Protein AF-A0A3Q9QXZ0-F1 (afdb_monomer_lite)

InterPro domains:
  IPR013823 Large ribosomal subunit protein bL12, C-terminal [PF00542] (53-80)
  IPR014719 Ribosomal protein bL12, C-terminal/adaptor protein ClpS-like [G3DSA:3.30.1390.10] (46-83)
  IPR014719 Ribosomal protein bL12, C-terminal/adaptor protein ClpS-like [SSF54736] (53-81)

Radius of gyration: 24.68 Å; chains: 1; bounding box: 50×20×69 Å

Secondary structure (DSSP, 8-state):
-HHHHHHHHHHHHHGGG-SSS---SSSSTTTHHHHHHHHHHHHHHHHHHHHHTT-HHHHHHHHHHHH---HHHHHHHHHTT--

Structure (mmCIF, N/CA/C/O backbone):
data_AF-A0A3Q9QXZ0-F1
#
_entry.id   AF-A0A3Q9QXZ0-F1
#
loop_
_atom_site.group_PDB
_atom_site.id
_atom_site.type_symbol
_atom_site.label_atom_id
_atom_site.label_alt_id
_atom_site.label_comp_id
_atom_site.label_asym_id
_atom_site.label_entity_id
_atom_site.label_seq_id
_atom_site.pdbx_PDB_ins_code
_atom_site.Cartn_x
_atom_site.Cartn_y
_atom_site.Cartn_z
_atom_site.occupancy
_atom_site.B_iso_or_equiv
_atom_site.auth_seq_id
_atom_site.auth_comp_id
_atom_site.auth_asym_id
_atom_site.auth_atom_id
_atom_site.pdbx_PDB_model_num
ATOM 1 N N . MET A 1 1 ? 36.954 3.174 -55.517 1.00 60.94 1 MET A N 1
ATOM 2 C CA . MET A 1 1 ? 37.672 2.336 -54.528 1.00 60.94 1 MET A CA 1
ATOM 3 C C . MET A 1 1 ? 37.766 3.006 -53.156 1.00 60.94 1 MET A C 1
ATOM 5 O O . MET A 1 1 ? 37.206 2.456 -52.222 1.00 60.94 1 MET A O 1
ATOM 9 N N . ALA A 1 2 ? 38.344 4.209 -53.018 1.00 55.50 2 ALA A N 1
ATOM 10 C CA . ALA A 1 2 ? 38.450 4.901 -51.718 1.00 55.50 2 ALA A CA 1
ATOM 11 C C . ALA A 1 2 ? 37.095 5.194 -51.028 1.00 55.50 2 ALA A C 1
ATOM 13 O O . ALA A 1 2 ? 36.967 5.017 -49.823 1.00 55.50 2 ALA A O 1
ATOM 14 N N . ILE A 1 3 ? 36.053 5.546 -51.794 1.00 55.12 3 ILE A N 1
ATOM 15 C CA . ILE A 1 3 ? 34.706 5.834 -51.260 1.00 55.12 3 ILE A CA 1
ATOM 16 C C . ILE A 1 3 ? 34.040 4.577 -50.670 1.00 55.12 3 ILE A C 1
ATOM 18 O O . ILE A 1 3 ? 33.359 4.668 -49.655 1.00 55.12 3 ILE A O 1
ATOM 22 N N . LEU A 1 4 ? 34.288 3.390 -51.243 1.00 55.81 4 LEU A N 1
ATOM 23 C CA . LEU A 1 4 ? 33.760 2.121 -50.723 1.00 55.81 4 LEU A CA 1
ATOM 24 C C . LEU A 1 4 ? 34.421 1.738 -49.395 1.00 55.81 4 LEU A C 1
ATOM 26 O O . LEU A 1 4 ? 33.738 1.250 -48.506 1.00 55.81 4 LEU A O 1
ATOM 30 N N . ILE A 1 5 ? 35.719 2.010 -49.234 1.00 62.16 5 ILE A N 1
ATOM 31 C CA . ILE A 1 5 ? 36.450 1.754 -47.983 1.00 62.16 5 ILE A CA 1
ATOM 32 C C . ILE A 1 5 ? 35.926 2.661 -46.865 1.00 62.16 5 ILE A C 1
ATOM 34 O O . ILE A 1 5 ? 35.718 2.196 -45.748 1.00 62.16 5 ILE A O 1
ATOM 38 N N . VAL A 1 6 ? 35.632 3.929 -47.173 1.00 58.78 6 VAL A N 1
ATOM 39 C CA . VAL A 1 6 ? 35.007 4.856 -46.218 1.00 58.78 6 VAL A CA 1
ATOM 40 C C . VAL A 1 6 ? 33.579 4.417 -45.893 1.00 58.78 6 VAL A C 1
ATOM 42 O O . VAL A 1 6 ? 33.207 4.407 -44.730 1.00 58.78 6 VAL A O 1
ATOM 45 N N . PHE A 1 7 ? 32.793 3.971 -46.875 1.00 62.31 7 PHE A N 1
ATOM 46 C CA . PHE A 1 7 ? 31.420 3.512 -46.645 1.00 62.31 7 PHE A CA 1
ATOM 47 C C . PHE A 1 7 ? 31.357 2.222 -45.811 1.00 62.31 7 PHE A C 1
ATOM 49 O O . PHE A 1 7 ? 30.541 2.112 -44.895 1.00 62.31 7 PHE A O 1
ATOM 56 N N . PHE A 1 8 ? 32.252 1.265 -46.078 1.00 62.78 8 PHE A N 1
ATOM 57 C CA . PHE A 1 8 ? 32.413 0.059 -45.265 1.00 62.78 8 PHE A CA 1
ATOM 58 C C . PHE A 1 8 ? 32.945 0.396 -43.867 1.00 62.78 8 PHE A C 1
ATOM 60 O O . PHE A 1 8 ? 32.416 -0.121 -42.888 1.00 62.78 8 PHE A O 1
ATOM 67 N N . GLY A 1 9 ? 33.913 1.309 -43.749 1.00 58.34 9 GLY A N 1
ATOM 68 C CA . GLY A 1 9 ? 34.439 1.780 -42.464 1.00 58.34 9 GLY A CA 1
ATOM 69 C C . GLY A 1 9 ? 33.387 2.492 -41.606 1.00 58.34 9 GLY A C 1
ATOM 70 O O . GLY A 1 9 ? 33.248 2.191 -40.423 1.00 58.34 9 GLY A O 1
ATOM 71 N N . VAL A 1 10 ? 32.576 3.362 -42.215 1.00 57.62 10 VAL A N 1
ATOM 72 C CA . VAL A 1 10 ? 31.445 4.053 -41.571 1.00 57.62 10 VAL A CA 1
ATOM 73 C C . VAL A 1 10 ? 30.336 3.060 -41.195 1.00 57.62 10 VAL A C 1
ATOM 75 O O . VAL A 1 10 ? 29.760 3.157 -40.112 1.00 57.62 10 VAL A O 1
ATOM 78 N N . SER A 1 11 ? 30.086 2.040 -42.023 1.00 55.25 11 SER A N 1
ATOM 79 C CA . SER A 1 11 ? 29.113 0.976 -41.723 1.00 55.25 11 SER A CA 1
ATOM 80 C C . SER A 1 11 ? 29.552 0.057 -40.577 1.00 55.25 11 SER A C 1
ATOM 82 O O . SER A 1 11 ? 28.701 -0.447 -39.844 1.00 55.25 11 SER A O 1
ATOM 84 N N . ILE A 1 12 ? 30.860 -0.166 -40.394 1.00 57.75 12 ILE A N 1
ATOM 85 C CA . ILE A 1 12 ? 31.408 -0.934 -39.262 1.00 57.75 12 ILE A CA 1
ATOM 86 C C . ILE A 1 12 ? 31.259 -0.144 -37.949 1.00 57.75 12 ILE A C 1
ATOM 88 O O . ILE A 1 12 ? 30.990 -0.743 -36.910 1.00 57.75 12 ILE A O 1
ATOM 92 N N . LEU A 1 13 ? 31.336 1.191 -37.991 1.00 53.53 13 LEU A N 1
ATOM 93 C CA . LEU A 1 13 ? 31.237 2.041 -36.799 1.00 53.53 13 LEU A CA 1
ATOM 94 C C . LEU A 1 13 ? 29.808 2.111 -36.227 1.00 53.53 13 LEU A C 1
ATOM 96 O O . LEU A 1 13 ? 29.624 1.983 -35.018 1.00 53.53 13 LEU A O 1
ATOM 100 N N . ASN A 1 14 ? 28.779 2.198 -37.081 1.00 54.53 14 ASN A N 1
ATOM 101 C CA . ASN A 1 14 ? 27.372 2.180 -36.639 1.00 54.53 14 ASN A CA 1
ATOM 102 C C . ASN A 1 14 ? 26.945 0.841 -36.008 1.00 54.53 14 ASN A C 1
ATOM 104 O O . ASN A 1 14 ? 26.003 0.797 -35.213 1.00 54.53 14 ASN A O 1
ATOM 108 N N . LYS A 1 15 ? 27.636 -0.260 -36.335 1.00 50.81 15 LYS A N 1
ATOM 109 C CA . LYS A 1 15 ? 27.360 -1.583 -35.754 1.00 50.81 15 LYS A CA 1
ATOM 110 C C . LYS A 1 15 ? 27.867 -1.732 -34.316 1.00 50.81 15 LYS A C 1
ATOM 112 O O . LYS A 1 15 ? 27.389 -2.621 -33.620 1.00 50.81 15 LYS A O 1
ATOM 117 N N . LEU A 1 16 ? 28.754 -0.852 -33.836 1.00 50.38 16 LEU A N 1
ATOM 118 C CA . LEU A 1 16 ? 29.293 -0.914 -32.468 1.00 50.38 16 LEU A CA 1
ATOM 119 C C . LEU A 1 16 ? 28.331 -0.390 -31.389 1.00 50.38 16 LEU A C 1
ATOM 121 O O . LEU A 1 16 ? 28.497 -0.739 -30.227 1.00 50.38 16 LEU A O 1
ATOM 125 N N . ASN A 1 17 ? 27.290 0.367 -31.755 1.00 54.66 17 ASN A N 1
ATOM 126 C CA . ASN A 1 17 ? 26.219 0.770 -30.829 1.00 54.66 17 ASN A CA 1
ATOM 127 C C . ASN A 1 17 ? 24.970 -0.133 -30.928 1.00 54.66 17 ASN A C 1
ATOM 129 O O . ASN A 1 17 ? 23.946 0.132 -30.307 1.00 54.66 17 ASN A O 1
ATOM 133 N N . THR A 1 18 ? 25.041 -1.199 -31.736 1.00 54.19 18 THR A N 1
ATOM 134 C CA . THR A 1 18 ? 23.931 -2.129 -32.004 1.00 54.19 18 THR A CA 1
ATOM 135 C C . THR A 1 18 ? 24.377 -3.566 -31.725 1.00 54.19 18 THR A C 1
ATOM 137 O O . THR A 1 18 ? 24.282 -4.447 -32.571 1.00 54.19 18 THR A O 1
ATOM 140 N N . ILE A 1 19 ? 24.912 -3.808 -30.525 1.00 55.38 19 ILE A N 1
ATOM 141 C CA . ILE A 1 19 ? 25.150 -5.163 -29.985 1.00 55.38 19 ILE A CA 1
ATOM 142 C C . I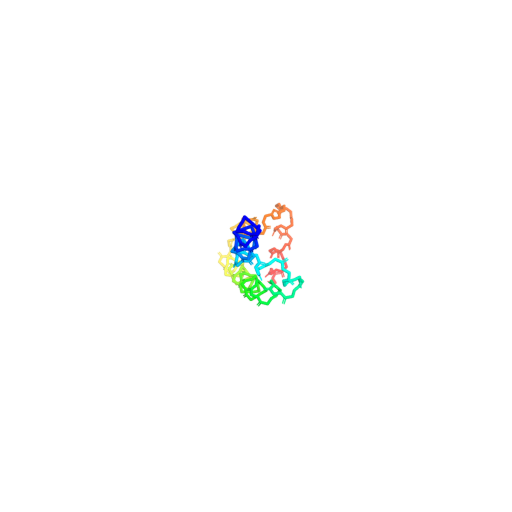LE A 1 19 ? 24.234 -5.447 -28.771 1.00 55.38 19 ILE A C 1
ATOM 144 O O . ILE A 1 19 ? 24.202 -6.556 -28.254 1.00 55.38 19 ILE A O 1
ATOM 148 N N . GLU A 1 20 ? 23.366 -4.508 -28.375 1.00 51.09 20 GLU A N 1
ATOM 149 C CA . GLU A 1 20 ? 22.364 -4.729 -27.312 1.00 51.09 20 GLU A CA 1
ATOM 150 C C . GLU A 1 20 ? 20.962 -5.128 -27.813 1.00 51.09 20 GLU A C 1
ATOM 152 O O . GLU A 1 20 ? 20.026 -5.213 -27.026 1.00 51.09 20 GLU A O 1
ATOM 157 N N . GLN A 1 21 ? 20.770 -5.380 -29.111 1.00 51.75 21 GLN A N 1
ATOM 158 C CA . GLN A 1 21 ? 19.416 -5.495 -29.691 1.00 51.75 21 GLN A CA 1
ATOM 159 C C . GLN A 1 21 ? 19.063 -6.884 -30.247 1.00 51.75 21 GLN A C 1
ATOM 161 O O . GLN A 1 21 ? 18.001 -7.048 -30.838 1.00 51.75 21 GLN A O 1
ATOM 166 N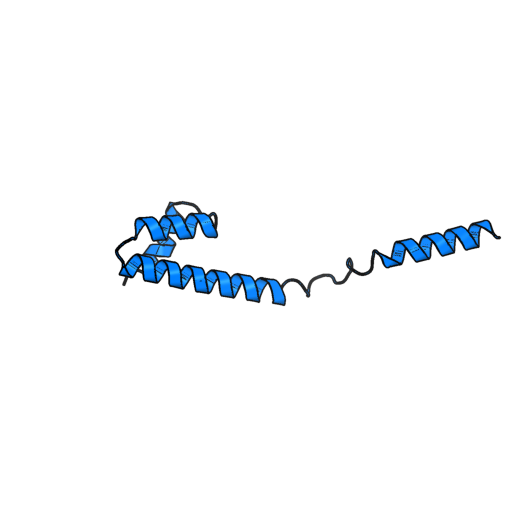 N . GLN A 1 22 ? 19.910 -7.901 -30.034 1.00 48.66 22 GLN A N 1
ATOM 167 C CA . GLN A 1 22 ? 19.591 -9.305 -30.359 1.00 48.66 22 GLN A CA 1
ATOM 168 C C . GLN A 1 22 ? 20.042 -10.314 -29.290 1.00 48.66 22 GLN A C 1
ATOM 170 O O . GLN A 1 22 ? 20.137 -11.510 -29.554 1.00 48.66 22 GLN A O 1
ATOM 175 N N . LEU A 1 23 ? 20.198 -9.874 -28.036 1.00 53.22 23 LEU A N 1
ATOM 176 C CA . LEU A 1 23 ? 19.902 -10.759 -26.902 1.00 53.22 23 LEU A CA 1
ATOM 177 C C . LEU A 1 23 ? 18.388 -10.758 -26.668 1.00 53.22 23 LEU A C 1
ATOM 179 O O . LEU A 1 23 ? 17.860 -10.252 -25.680 1.00 53.22 23 LEU A O 1
ATOM 183 N N . THR A 1 24 ? 17.695 -11.316 -27.651 1.00 49.72 24 THR A N 1
ATOM 184 C CA . THR A 1 24 ? 16.288 -11.684 -27.632 1.00 49.72 24 THR A CA 1
ATOM 185 C C . THR A 1 24 ? 15.997 -12.549 -26.393 1.00 49.72 24 THR A C 1
ATOM 187 O O . THR A 1 24 ? 16.649 -13.564 -26.168 1.00 49.72 24 THR A O 1
ATOM 190 N N . GLY A 1 25 ? 15.017 -12.154 -25.575 1.00 51.38 25 GLY A N 1
ATOM 191 C CA . GLY A 1 25 ? 14.209 -13.075 -24.758 1.00 51.38 25 GLY A CA 1
ATOM 192 C C . GLY A 1 25 ? 14.646 -13.439 -23.330 1.00 51.38 25 GLY A C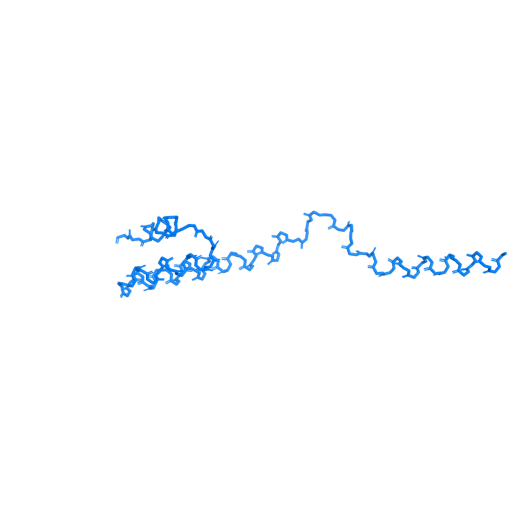 1
ATOM 193 O O . GLY A 1 25 ? 13.770 -13.763 -22.534 1.00 51.38 25 GLY A O 1
ATOM 194 N N . THR A 1 26 ? 15.926 -13.364 -22.945 1.00 49.34 26 THR A N 1
ATOM 195 C CA . THR A 1 26 ? 16.379 -14.120 -21.742 1.00 49.34 26 THR A CA 1
ATOM 196 C C . THR A 1 26 ? 17.257 -13.353 -20.742 1.00 49.34 26 THR A C 1
ATOM 198 O O . THR A 1 26 ? 17.939 -13.967 -19.926 1.00 49.34 26 THR A O 1
ATOM 201 N N . LYS A 1 27 ? 17.251 -12.010 -20.734 1.00 48.31 27 LYS A N 1
ATOM 202 C CA . LYS A 1 27 ? 18.052 -11.227 -19.758 1.00 48.31 27 LYS A CA 1
ATOM 203 C C . LYS A 1 27 ? 17.342 -10.069 -19.046 1.00 48.31 27 LYS A C 1
ATOM 205 O O . LYS A 1 27 ? 17.999 -9.281 -18.377 1.00 48.31 27 LYS A O 1
ATOM 210 N N . LYS A 1 28 ? 16.004 -10.016 -19.108 1.00 44.75 28 LYS A N 1
ATOM 211 C CA . LYS A 1 28 ? 15.167 -9.180 -18.216 1.00 44.75 28 LYS A CA 1
ATOM 212 C C . LYS A 1 28 ? 14.509 -9.964 -17.071 1.00 44.75 28 LYS A C 1
ATOM 214 O O . LYS A 1 28 ? 14.211 -9.400 -16.027 1.00 44.75 28 LYS A O 1
ATOM 219 N N . ILE A 1 29 ? 14.370 -11.284 -17.211 1.00 46.91 29 ILE A N 1
ATOM 220 C CA . ILE A 1 29 ? 13.592 -12.123 -16.280 1.00 46.91 29 ILE A CA 1
ATOM 221 C C . ILE A 1 29 ? 14.312 -12.360 -14.934 1.00 46.91 29 ILE A C 1
ATOM 223 O O . ILE A 1 29 ? 13.660 -12.716 -13.961 1.00 46.91 29 ILE A O 1
ATOM 227 N N . THR A 1 30 ? 15.625 -12.120 -14.823 1.00 45.66 30 THR A N 1
ATOM 228 C CA . THR A 1 30 ? 16.395 -12.485 -13.609 1.00 45.66 30 THR A CA 1
ATOM 229 C C . THR A 1 30 ? 16.762 -11.296 -12.710 1.00 45.66 30 THR A C 1
ATOM 231 O O . THR A 1 30 ? 16.980 -11.486 -11.517 1.00 45.66 30 THR A O 1
ATOM 234 N N . LEU A 1 31 ? 16.793 -10.066 -13.235 1.00 49.84 31 LEU A N 1
ATOM 235 C CA . LEU A 1 31 ? 17.095 -8.863 -12.439 1.00 49.84 31 LEU A CA 1
ATOM 236 C C . LEU A 1 31 ? 15.823 -8.116 -12.014 1.00 49.84 31 LEU A C 1
ATOM 238 O O . LEU A 1 31 ? 15.752 -7.663 -10.874 1.00 49.84 31 LEU A O 1
ATOM 242 N N . GLU A 1 32 ? 14.787 -8.092 -12.859 1.00 45.94 32 GLU A N 1
ATOM 243 C CA . GLU A 1 32 ? 13.493 -7.505 -12.488 1.00 45.94 32 GLU A CA 1
ATOM 244 C C . GLU A 1 32 ? 12.684 -8.419 -11.566 1.00 45.94 32 GLU A C 1
ATOM 246 O O . GLU A 1 32 ? 12.047 -7.917 -10.650 1.00 45.94 32 GLU A O 1
ATOM 251 N N . LYS A 1 33 ? 12.763 -9.756 -11.692 1.00 44.66 33 LYS A N 1
ATOM 252 C CA . LYS A 1 33 ? 12.164 -10.650 -10.680 1.00 44.66 33 LYS A CA 1
ATOM 253 C C . LYS A 1 33 ? 12.762 -10.429 -9.297 1.00 44.66 33 LYS A C 1
ATOM 255 O O . LYS A 1 33 ? 12.012 -10.395 -8.341 1.00 44.66 33 LYS A O 1
ATOM 260 N N . LYS A 1 34 ? 14.076 -10.219 -9.177 1.00 49.81 34 LYS A N 1
ATOM 261 C CA . LYS A 1 34 ? 14.710 -10.002 -7.867 1.00 49.81 34 LYS A CA 1
ATOM 262 C C . LYS A 1 34 ? 14.256 -8.694 -7.208 1.00 49.81 34 LYS A C 1
ATOM 264 O O . LYS A 1 34 ? 14.113 -8.654 -5.992 1.00 49.81 34 LYS A O 1
ATOM 269 N N . GLN A 1 35 ? 14.032 -7.640 -7.996 1.00 47.34 35 GLN A N 1
ATOM 270 C CA . GLN A 1 35 ? 13.496 -6.370 -7.496 1.00 47.34 35 GLN A CA 1
ATOM 271 C C . GLN A 1 35 ? 11.987 -6.430 -7.237 1.00 47.34 35 GLN A C 1
ATOM 273 O O . GLN A 1 35 ? 11.560 -5.963 -6.190 1.00 47.34 35 GLN A O 1
ATOM 278 N N . ASN A 1 36 ? 11.202 -7.054 -8.118 1.00 53.50 36 ASN A N 1
ATOM 279 C CA . ASN A 1 36 ? 9.751 -7.190 -7.955 1.00 53.50 36 ASN A CA 1
ATOM 280 C C . ASN A 1 36 ? 9.383 -8.156 -6.820 1.00 53.50 36 ASN A C 1
ATOM 282 O O . ASN A 1 36 ? 8.474 -7.882 -6.053 1.00 53.50 36 ASN A O 1
ATOM 286 N N . GLU A 1 37 ? 10.121 -9.251 -6.639 1.00 60.09 37 GLU A N 1
ATOM 287 C CA . GLU A 1 37 ? 9.912 -10.201 -5.538 1.00 60.09 37 GLU A CA 1
ATOM 288 C C . GLU A 1 37 ? 10.299 -9.586 -4.182 1.00 60.09 37 GLU A C 1
ATOM 290 O O . GLU A 1 37 ? 9.647 -9.840 -3.166 1.00 60.09 37 GLU A O 1
ATOM 295 N N . PHE A 1 38 ? 11.316 -8.715 -4.174 1.00 65.44 38 PHE A N 1
ATOM 296 C CA . PHE A 1 38 ? 11.683 -7.922 -3.004 1.00 65.44 38 PHE A CA 1
ATOM 297 C C . PHE A 1 38 ? 10.648 -6.824 -2.705 1.00 65.44 38 PHE A C 1
ATOM 299 O O . PHE A 1 38 ? 10.228 -6.711 -1.556 1.00 65.44 38 PHE A O 1
ATOM 306 N N . ASP A 1 39 ? 10.181 -6.068 -3.707 1.00 74.06 39 ASP A N 1
ATOM 307 C CA . ASP A 1 39 ? 9.158 -5.018 -3.532 1.00 74.06 39 ASP A CA 1
ATOM 308 C C . ASP A 1 39 ? 7.803 -5.615 -3.109 1.00 74.06 39 ASP A C 1
ATOM 310 O O . ASP A 1 39 ? 7.167 -5.102 -2.189 1.00 74.06 39 ASP A O 1
ATOM 314 N N . ASP A 1 40 ? 7.419 -6.776 -3.652 1.00 80.88 40 ASP A N 1
ATOM 315 C CA . ASP A 1 40 ? 6.229 -7.523 -3.225 1.00 80.88 40 ASP A CA 1
ATOM 316 C C . ASP A 1 40 ? 6.344 -8.011 -1.773 1.00 80.88 40 ASP A C 1
ATOM 318 O O . ASP A 1 40 ? 5.371 -7.987 -1.013 1.00 80.88 40 ASP A O 1
ATOM 322 N N . SER A 1 41 ? 7.528 -8.483 -1.364 1.00 85.94 41 SER A N 1
ATOM 323 C CA . SER A 1 41 ? 7.772 -8.896 0.020 1.00 85.94 41 SER A CA 1
ATOM 324 C C . SER A 1 41 ? 7.712 -7.712 0.984 1.00 85.94 41 SER A C 1
ATOM 326 O O . SER A 1 41 ? 7.118 -7.834 2.056 1.00 85.94 41 SER A O 1
ATOM 328 N N . LEU A 1 42 ? 8.299 -6.571 0.611 1.00 89.00 42 LEU A N 1
ATOM 329 C CA . LEU A 1 42 ? 8.251 -5.346 1.407 1.00 89.00 42 LEU A CA 1
ATOM 330 C C . LEU A 1 42 ? 6.822 -4.814 1.534 1.00 89.00 42 LEU A C 1
ATOM 332 O O . LEU A 1 42 ? 6.404 -4.458 2.634 1.00 89.00 42 LEU A O 1
ATOM 336 N N . LEU A 1 43 ? 6.054 -4.815 0.441 1.00 90.88 43 LEU A N 1
ATOM 337 C CA . LEU A 1 43 ? 4.654 -4.402 0.453 1.00 90.88 43 LEU A CA 1
ATOM 338 C C . LEU A 1 43 ? 3.812 -5.301 1.367 1.00 90.88 43 LEU A C 1
ATOM 340 O O . LEU A 1 43 ? 2.990 -4.799 2.131 1.00 90.88 43 LEU A O 1
ATOM 344 N N . ARG A 1 44 ? 4.020 -6.624 1.326 1.00 91.75 44 ARG A N 1
ATOM 345 C CA . ARG A 1 44 ? 3.339 -7.567 2.232 1.00 91.75 44 ARG A CA 1
ATOM 346 C C . ARG A 1 44 ? 3.638 -7.279 3.699 1.00 91.75 44 ARG A C 1
ATOM 348 O O . ARG A 1 44 ? 2.717 -7.297 4.512 1.00 91.75 44 ARG A O 1
ATOM 355 N N . GLU A 1 45 ? 4.896 -7.012 4.034 1.00 93.69 45 GLU A N 1
ATOM 356 C CA . GLU A 1 45 ? 5.272 -6.679 5.407 1.00 93.69 45 GLU A CA 1
ATOM 357 C C . GLU A 1 45 ? 4.674 -5.334 5.843 1.00 93.69 45 GLU A C 1
ATOM 359 O O . GLU A 1 45 ? 4.080 -5.248 6.914 1.00 93.69 45 GLU A O 1
ATOM 364 N N . GLU A 1 46 ? 4.711 -4.311 4.982 1.00 93.94 46 GLU A N 1
ATOM 365 C CA . GLU A 1 46 ? 4.085 -3.007 5.249 1.00 93.94 46 GLU A CA 1
ATOM 366 C C . GLU A 1 46 ? 2.572 -3.148 5.498 1.00 93.94 46 GLU A C 1
ATOM 368 O O . GLU A 1 46 ? 2.039 -2.553 6.436 1.00 93.94 46 GLU A O 1
ATOM 373 N N . VAL A 1 47 ? 1.876 -3.980 4.714 1.00 95.31 47 VAL A N 1
ATOM 374 C CA . VAL A 1 47 ? 0.446 -4.275 4.913 1.00 95.31 47 VAL A CA 1
ATOM 375 C C . VAL A 1 47 ? 0.193 -4.940 6.265 1.00 95.31 47 VAL A C 1
ATOM 377 O O . VAL A 1 47 ? -0.699 -4.496 6.987 1.00 95.31 47 VAL A O 1
ATOM 380 N N . ARG A 1 48 ? 0.982 -5.953 6.645 1.00 94.50 48 ARG A N 1
ATOM 381 C CA . ARG A 1 48 ? 0.834 -6.629 7.947 1.00 94.50 48 ARG A CA 1
ATOM 382 C C . ARG A 1 48 ? 1.055 -5.681 9.118 1.00 94.50 48 ARG A C 1
ATOM 384 O O . ARG A 1 48 ? 0.234 -5.656 10.029 1.00 94.50 48 ARG A O 1
ATOM 391 N N . GLN A 1 49 ? 2.113 -4.872 9.077 1.00 95.56 49 GLN A N 1
ATOM 392 C CA . GLN A 1 49 ? 2.397 -3.886 10.124 1.00 95.56 49 GLN A CA 1
ATOM 393 C C . GLN A 1 49 ? 1.243 -2.887 10.272 1.00 95.56 49 GLN A C 1
ATOM 395 O O . GLN A 1 49 ? 0.760 -2.635 11.374 1.00 95.56 49 GLN A O 1
ATOM 400 N N . LEU A 1 50 ? 0.719 -2.375 9.155 1.00 95.81 50 LEU A N 1
ATOM 401 C CA . LEU A 1 50 ? -0.423 -1.461 9.178 1.00 95.81 50 LEU A CA 1
ATOM 402 C C . LEU A 1 50 ? -1.696 -2.113 9.731 1.00 95.81 50 LEU A C 1
ATOM 404 O O . LEU A 1 50 ? -2.474 -1.426 10.391 1.00 95.81 50 LEU A O 1
ATOM 408 N N . LEU A 1 51 ? -1.917 -3.406 9.485 1.00 94.81 51 LEU A N 1
ATOM 409 C CA . LEU A 1 51 ? -3.038 -4.146 10.067 1.00 94.81 51 LEU A CA 1
ATOM 410 C C . LEU A 1 51 ? -2.869 -4.358 11.577 1.00 94.81 51 LEU A C 1
ATOM 412 O O . LEU A 1 51 ? -3.823 -4.115 12.314 1.00 94.81 51 LEU A O 1
ATOM 416 N N . LEU A 1 52 ? -1.665 -4.701 12.050 1.00 94.25 52 LEU A N 1
ATOM 417 C CA . LEU A 1 52 ? -1.350 -4.806 13.484 1.00 94.25 52 LEU A CA 1
ATOM 418 C C . LEU A 1 52 ? -1.562 -3.476 14.223 1.00 94.25 52 LEU A C 1
ATOM 420 O O . LEU A 1 52 ? -2.029 -3.455 15.358 1.00 94.25 52 LEU A O 1
ATOM 424 N N . GLU A 1 53 ? -1.271 -2.355 13.564 1.00 94.94 53 GLU A N 1
ATOM 425 C CA . GLU A 1 53 ? -1.529 -1.009 14.086 1.00 94.94 53 GLU A CA 1
ATOM 426 C C . GLU A 1 53 ? -3.012 -0.580 13.997 1.00 94.94 53 GLU A C 1
ATOM 428 O O . GLU A 1 53 ? -3.345 0.553 14.354 1.00 94.94 53 GLU A O 1
ATOM 433 N N . GLY A 1 54 ? -3.909 -1.425 13.470 1.00 94.38 54 GLY A N 1
ATOM 434 C CA . GLY A 1 54 ? -5.326 -1.101 13.252 1.00 94.38 54 GLY A CA 1
ATOM 435 C C . GLY A 1 54 ? -5.576 -0.097 12.116 1.00 94.38 54 GLY A C 1
ATOM 436 O O . GLY A 1 54 ? -6.670 0.452 11.978 1.00 94.38 54 GLY A O 1
ATOM 437 N N . LYS A 1 55 ? -4.577 0.168 11.266 1.00 96.38 55 LYS A N 1
ATOM 438 C CA . LYS A 1 55 ? -4.604 1.176 10.191 1.00 96.38 55 LYS A CA 1
ATOM 439 C C . LYS A 1 55 ? -5.012 0.580 8.840 1.00 96.38 55 LYS A C 1
ATOM 441 O O . LYS A 1 55 ? -4.390 0.868 7.813 1.00 96.38 55 LYS A O 1
ATOM 446 N N . LYS A 1 56 ? -6.110 -0.183 8.800 1.00 94.81 56 LYS A N 1
ATOM 447 C CA . LYS A 1 56 ? -6.599 -0.880 7.590 1.00 94.81 56 LYS A CA 1
ATOM 448 C C . LYS A 1 56 ? -6.723 0.022 6.357 1.00 94.81 56 LYS A C 1
ATOM 450 O O . LYS A 1 56 ? -6.237 -0.312 5.281 1.00 94.81 56 LYS A O 1
ATOM 455 N N . ILE A 1 57 ? -7.329 1.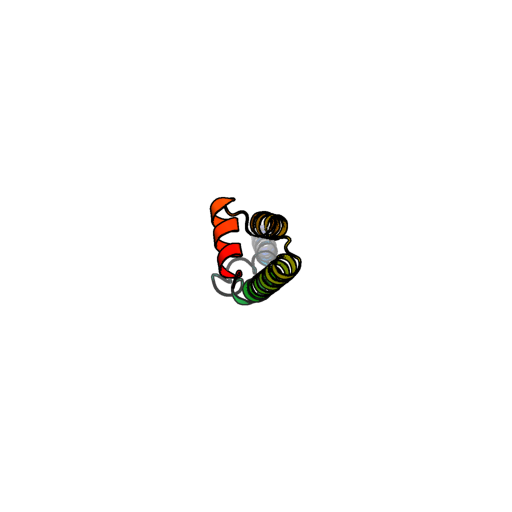203 6.503 1.00 96.25 57 ILE A N 1
ATOM 456 C CA . ILE A 1 57 ? -7.520 2.148 5.384 1.00 96.25 57 ILE A CA 1
ATOM 457 C C . ILE A 1 57 ? -6.169 2.567 4.785 1.00 96.25 57 ILE A C 1
ATOM 459 O O . ILE A 1 57 ? -6.033 2.704 3.567 1.00 96.25 57 ILE A O 1
ATOM 463 N N . LYS A 1 58 ? -5.150 2.739 5.635 1.00 96.56 58 LYS A N 1
ATOM 464 C CA . LYS A 1 58 ? -3.799 3.096 5.201 1.00 96.56 58 LYS A CA 1
ATOM 465 C C . LYS A 1 58 ? -3.142 1.939 4.447 1.00 96.56 58 LYS A C 1
ATOM 467 O O . LYS A 1 58 ? -2.516 2.203 3.426 1.00 96.56 58 LYS A O 1
ATOM 472 N N . ALA A 1 59 ? -3.348 0.693 4.881 1.00 96.62 59 ALA A N 1
ATOM 473 C CA . ALA A 1 59 ? -2.875 -0.493 4.163 1.00 96.62 59 ALA A CA 1
ATOM 474 C C . ALA A 1 59 ? -3.478 -0.575 2.752 1.00 96.62 59 ALA A C 1
ATOM 476 O O . ALA A 1 59 ? -2.744 -0.689 1.772 1.00 96.62 59 ALA A O 1
ATOM 477 N N . VAL A 1 60 ? -4.800 -0.400 2.628 1.00 96.38 60 VAL A N 1
ATOM 478 C CA . VAL A 1 60 ? -5.499 -0.416 1.328 1.00 96.38 60 VAL A CA 1
ATOM 479 C C . VAL A 1 60 ? -4.980 0.686 0.408 1.00 96.38 60 VAL A C 1
ATOM 481 O O . VAL A 1 60 ? -4.697 0.444 -0.765 1.00 96.38 60 VAL A O 1
ATOM 484 N N . LYS A 1 61 ? -4.804 1.901 0.943 1.00 96.06 61 LYS A N 1
ATOM 485 C CA . LYS A 1 61 ? -4.227 3.020 0.191 1.00 96.06 61 LYS A CA 1
ATOM 486 C C . LYS A 1 61 ? -2.827 2.680 -0.323 1.00 96.06 61 LYS A C 1
ATOM 488 O O . LYS A 1 61 ? -2.524 2.974 -1.476 1.00 96.06 61 LYS A O 1
ATOM 493 N N . ARG A 1 62 ? -2.001 2.040 0.506 1.00 94.44 62 ARG A N 1
ATOM 494 C CA . ARG A 1 62 ? -0.615 1.716 0.169 1.00 94.44 62 ARG A CA 1
ATOM 495 C C . ARG A 1 62 ? -0.492 0.680 -0.935 1.00 94.44 62 ARG A C 1
ATOM 497 O O . ARG A 1 62 ? 0.268 0.890 -1.875 1.00 94.44 62 ARG A O 1
ATOM 504 N N . VAL A 1 63 ? -1.300 -0.374 -0.861 1.00 93.94 63 VAL A N 1
ATOM 505 C CA . VAL A 1 63 ? -1.405 -1.382 -1.920 1.00 93.94 63 VAL A CA 1
ATOM 506 C C . VAL A 1 63 ? -1.809 -0.714 -3.225 1.00 93.94 63 VAL A C 1
ATOM 508 O O . VAL A 1 63 ? -1.113 -0.865 -4.220 1.00 93.94 63 VAL A O 1
ATOM 511 N N . ARG A 1 64 ? -2.857 0.118 -3.204 1.00 93.50 64 ARG A N 1
ATOM 512 C CA . ARG A 1 64 ? -3.336 0.824 -4.398 1.00 93.50 64 ARG A CA 1
ATOM 513 C C . ARG A 1 64 ? -2.271 1.717 -5.039 1.00 93.50 64 ARG A C 1
ATOM 515 O O . ARG A 1 64 ? -2.145 1.741 -6.256 1.00 93.50 64 ARG A O 1
ATOM 522 N N . GLU A 1 65 ? -1.523 2.465 -4.231 1.00 92.25 65 GLU A N 1
ATOM 523 C CA . GLU A 1 65 ? -0.452 3.353 -4.707 1.00 92.25 65 GLU A CA 1
ATOM 524 C C . GLU A 1 65 ? 0.725 2.591 -5.319 1.00 92.25 65 GLU A C 1
ATOM 526 O O . GLU A 1 65 ? 1.354 3.093 -6.246 1.00 92.25 65 GLU A O 1
ATOM 531 N N . ARG A 1 66 ? 1.035 1.402 -4.793 1.00 90.25 66 ARG A N 1
ATOM 532 C CA . ARG A 1 66 ? 2.173 0.593 -5.240 1.00 90.25 66 ARG A CA 1
ATOM 533 C C . ARG A 1 66 ? 1.851 -0.274 -6.449 1.00 90.25 66 ARG A C 1
ATOM 535 O O . ARG A 1 66 ? 2.676 -0.372 -7.347 1.00 90.25 66 ARG A O 1
ATOM 542 N N . THR A 1 67 ? 0.669 -0.882 -6.484 1.00 88.94 67 THR A N 1
ATOM 543 C CA . THR A 1 67 ? 0.288 -1.837 -7.534 1.00 88.94 67 THR A CA 1
ATOM 544 C C . THR A 1 67 ? -0.552 -1.208 -8.643 1.00 88.94 67 THR A C 1
ATOM 546 O O . THR A 1 67 ? -0.675 -1.787 -9.718 1.00 88.94 67 THR A O 1
ATOM 549 N N . GLY A 1 68 ? -1.151 -0.035 -8.402 1.00 91.56 68 GLY A N 1
ATOM 550 C CA . GLY A 1 68 ? -2.018 0.646 -9.366 1.00 91.56 68 GLY A CA 1
ATOM 551 C C . GLY A 1 68 ? -3.381 -0.024 -9.585 1.00 91.56 68 GLY A C 1
ATOM 552 O O . GLY A 1 68 ? -4.109 0.384 -10.487 1.00 91.56 68 GLY A O 1
ATOM 553 N N . ILE A 1 69 ? -3.739 -1.033 -8.781 1.00 92.75 69 ILE A N 1
ATOM 554 C CA . ILE A 1 69 ? -5.016 -1.755 -8.898 1.00 92.75 69 ILE A CA 1
ATOM 555 C C . ILE A 1 69 ? -6.210 -0.905 -8.445 1.00 92.75 69 ILE A C 1
ATOM 557 O O . ILE A 1 69 ? -6.061 0.161 -7.839 1.00 92.75 69 ILE A O 1
ATOM 561 N N . SER A 1 70 ? -7.426 -1.374 -8.720 1.00 95.31 70 SER A N 1
ATOM 562 C CA . SER A 1 70 ? -8.639 -0.688 -8.276 1.00 95.31 70 SER A CA 1
ATOM 563 C C . SER A 1 70 ? -8.762 -0.676 -6.745 1.00 95.31 70 SER A C 1
ATOM 565 O O . SER A 1 70 ? -8.164 -1.479 -6.027 1.00 95.31 70 SER A O 1
ATOM 567 N N . LEU A 1 71 ? -9.580 0.235 -6.205 1.00 96.38 71 LEU A N 1
ATOM 568 C CA . LEU A 1 71 ? -9.812 0.307 -4.757 1.00 96.38 71 LEU A CA 1
ATOM 569 C C . LEU A 1 71 ? -10.419 -0.993 -4.198 1.00 96.38 71 LEU A C 1
ATOM 571 O O . LEU A 1 71 ? -10.103 -1.381 -3.074 1.00 96.38 71 LEU A O 1
ATOM 575 N N . VAL A 1 72 ? -11.275 -1.654 -4.982 1.00 96.50 72 VAL A N 1
ATOM 576 C CA . VAL A 1 72 ? -11.916 -2.920 -4.604 1.00 96.50 72 VAL A CA 1
ATOM 577 C C . VAL A 1 72 ? -10.873 -4.029 -4.502 1.00 96.50 72 VAL A C 1
ATOM 579 O O . VAL A 1 72 ? -10.814 -4.706 -3.479 1.00 96.50 72 VAL A O 1
ATOM 582 N N . GLU A 1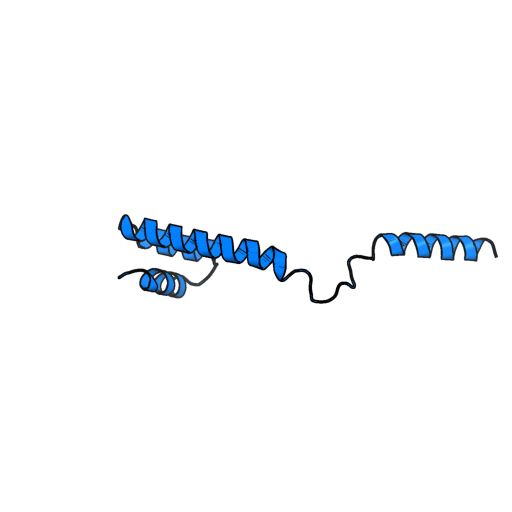 73 ? -10.005 -4.161 -5.505 1.00 94.50 73 GLU A N 1
ATOM 583 C CA . GLU A 1 73 ? -8.932 -5.163 -5.511 1.00 94.50 73 GLU A CA 1
ATOM 584 C C . GLU A 1 73 ? -7.912 -4.904 -4.399 1.00 94.50 73 GLU A C 1
ATOM 586 O O . GLU A 1 73 ? -7.496 -5.832 -3.711 1.00 94.50 73 GLU A O 1
ATOM 591 N N . ALA A 1 74 ? -7.557 -3.640 -4.147 1.00 95.44 74 ALA A N 1
ATOM 592 C CA . ALA A 1 74 ? -6.668 -3.280 -3.044 1.00 95.44 74 ALA A CA 1
ATOM 593 C C . ALA A 1 74 ? -7.257 -3.657 -1.681 1.00 95.44 74 ALA A C 1
ATOM 595 O O . ALA A 1 74 ? -6.535 -4.148 -0.813 1.00 95.44 74 ALA A O 1
ATOM 596 N N . LYS A 1 75 ? -8.569 -3.469 -1.493 1.00 95.62 75 LYS A N 1
ATOM 597 C CA . LYS A 1 75 ? -9.261 -3.920 -0.284 1.00 95.62 75 LYS A CA 1
ATOM 598 C C . LYS A 1 75 ? -9.206 -5.442 -0.164 1.00 95.62 75 LYS A C 1
ATOM 600 O O . LYS A 1 75 ? -8.797 -5.934 0.879 1.00 95.62 75 LYS A O 1
ATOM 605 N N . GLN A 1 76 ? -9.570 -6.161 -1.224 1.00 96.12 76 GLN A N 1
ATOM 606 C CA . GLN A 1 76 ? -9.560 -7.627 -1.242 1.00 96.12 76 GLN A CA 1
ATOM 607 C C . GLN A 1 76 ? -8.173 -8.194 -0.943 1.00 96.12 76 GLN A C 1
ATOM 609 O O . GLN A 1 76 ? -8.062 -9.150 -0.187 1.00 96.12 76 GLN A O 1
ATOM 614 N N . TYR A 1 77 ? -7.120 -7.590 -1.494 1.00 93.62 77 TYR A N 1
ATOM 615 C CA . TYR A 1 77 ? -5.746 -7.975 -1.201 1.00 93.62 77 TYR A CA 1
ATOM 616 C C . TYR A 1 77 ? -5.424 -7.808 0.285 1.00 93.62 77 TYR A C 1
ATOM 618 O O . TYR A 1 77 ? -4.921 -8.736 0.900 1.00 93.62 77 TYR A O 1
ATOM 626 N N . VAL A 1 78 ? -5.742 -6.655 0.884 1.00 94.94 78 VAL A N 1
ATOM 627 C CA . VAL A 1 78 ? -5.498 -6.411 2.318 1.00 94.94 78 VAL A CA 1
ATOM 628 C C . VAL A 1 78 ? -6.319 -7.347 3.204 1.00 94.94 78 VAL A C 1
ATOM 630 O O . VAL A 1 78 ? -5.791 -7.849 4.191 1.00 94.94 78 VAL A O 1
ATOM 633 N N . ASP A 1 79 ? -7.573 -7.620 2.841 1.00 94.56 79 ASP A N 1
ATOM 634 C CA . ASP A 1 79 ? -8.449 -8.529 3.588 1.00 94.56 79 ASP A CA 1
ATOM 635 C C . ASP A 1 79 ? -7.872 -9.961 3.668 1.00 94.56 79 ASP A C 1
ATOM 637 O O . ASP A 1 79 ? -8.150 -10.666 4.628 1.00 94.56 79 ASP A O 1
ATOM 641 N N . GLN A 1 80 ? -7.023 -10.396 2.722 1.00 92.81 80 GLN A N 1
ATOM 642 C CA . GLN A 1 80 ? -6.349 -11.709 2.785 1.00 92.81 80 GLN A CA 1
ATOM 643 C C . GLN A 1 80 ? -5.338 -11.828 3.937 1.00 92.81 80 GLN A C 1
ATOM 645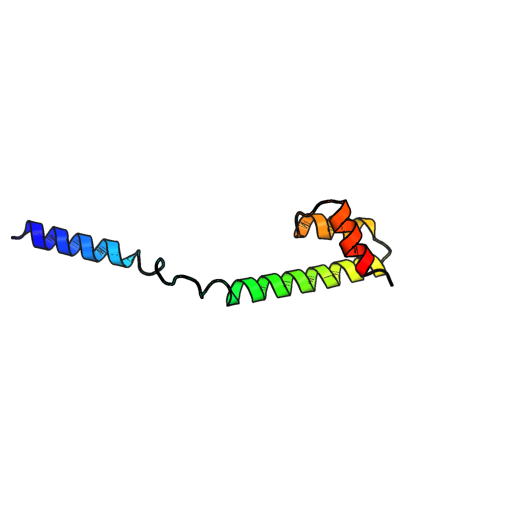 O O . GLN A 1 80 ? -4.901 -12.933 4.257 1.00 92.81 80 GLN A O 1
ATOM 650 N N . PHE A 1 81 ? -4.933 -10.703 4.532 1.00 89.94 81 PHE A N 1
ATOM 651 C CA . PHE A 1 81 ? -3.983 -10.647 5.644 1.00 89.94 81 PHE A CA 1
ATOM 652 C C . PHE A 1 81 ? -4.665 -10.393 6.995 1.00 89.94 81 PHE A C 1
ATOM 654 O O . PHE A 1 81 ? -3.980 -10.403 8.017 1.00 89.94 81 PHE A O 1
ATOM 661 N N . GLU A 1 82 ? -5.980 -10.162 7.012 1.00 80.56 82 GLU A N 1
ATOM 662 C CA . GLU A 1 82 ? -6.766 -10.123 8.245 1.00 80.56 82 GLU A CA 1
ATOM 663 C C . GLU A 1 82 ? -7.100 -11.557 8.673 1.00 80.56 82 GLU A C 1
ATOM 665 O O . GLU A 1 82 ? -7.907 -12.230 8.033 1.00 80.56 82 GLU A O 1
ATOM 670 N N . LEU A 1 83 ? -6.445 -12.022 9.739 1.00 63.22 83 LEU A N 1
ATOM 671 C CA . LEU A 1 83 ? -6.740 -13.272 10.447 1.00 63.22 83 LEU A CA 1
ATOM 672 C C . LEU A 1 83 ? -7.383 -12.965 11.798 1.00 63.22 83 LEU A C 1
ATOM 674 O O . LEU A 1 83 ? -6.888 -12.031 12.472 1.00 63.22 83 LEU A O 1
#

pLDDT: mean 74.5, std 20.17, range [44.66, 96.62]

Sequence (83 aa):
MAILIVFFGVSILNKLNTIEQQLTGTKKITLEKKQNEFDDSLLREEVRQLLLEGKKIKAVKRVRERTGISLVEAKQYVDQFEL

Organism: NCBI:txid1193713

Foldseek 3Di:
DVVVVVVVVVVVVVCVVVPVPPPPDDPPPPPVCVVVVVVVVVLVVVLLVCVVVVNLVVNLVSQCVVVVDDSVVSSVVSVVNVD